Protein AF-A0AAP0Q630-F1 (afdb_monomer_lite)

Organism: NCBI:txid152367

Sequence (163 aa):
MAFRTKELYKNIVRKVGGEEMLGPGVKESLMQCLPKSKVVMGRAKRGLYAGRHIQFGNQISDKGGNKSRRTWKPNVQEKRLFSYIFDRHIRVKVTTHALRCIDKAGGIDEYLLKTPYQKMDTEMGLYWKVKVQKLYEELGEMEVGFSRRRRKPRLSRDSKTLN

Secondary structure (DSSP, 8-state):
----HHHHHHHHHHHHTSSTTS-HHHHHHHHHHS-------GGGGGSB-TT---EEEEEE-TTT--EEEEEEPP-EEEEEEEETTTTEEEEEEEEHHHHHHHHHHTSHHHHHHHS-GGG---HHHHHHHHHHHHHHHHHHHS---------PPPPP-------

Radius of gyration: 26.94 Å; chains: 1; bounding box: 96×31×75 Å

Foldseek 3Di:
DFPDLVVVVVVVQVVCPHPVSQDPVNNVVSVQLTAPDGAPDPQCQQAAEQNDHKDWAWDADPPPRDTDTDIDDFAWDWDFFQDPLVRGTDTGTYGPVRVVLQVVLVGDLSSLQPDGSRRQSYPVSSVVSVVSVVSVVVVVVPDPPPVVVPPPPDDDPPDDDDD

Structure (mmCIF, N/CA/C/O backbone):
data_AF-A0AAP0Q630-F1
#
_entry.id   AF-A0AAP0Q630-F1
#
loop_
_atom_site.group_PDB
_atom_site.id
_atom_site.type_symbol
_atom_site.label_atom_id
_atom_site.label_alt_id
_atom_site.label_comp_id
_atom_site.label_asym_id
_atom_site.label_entity_id
_atom_site.label_seq_id
_atom_site.pdbx_PDB_ins_c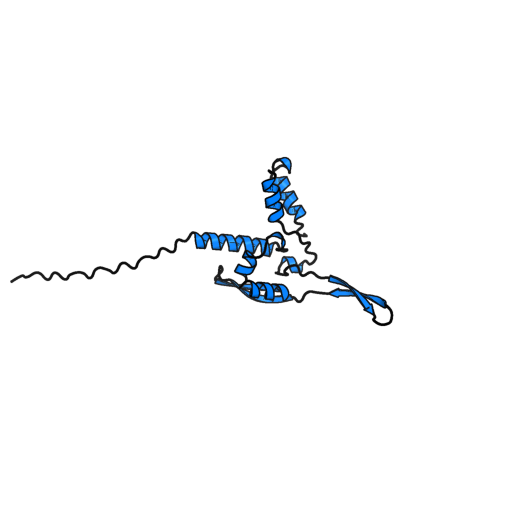ode
_atom_site.Cartn_x
_atom_site.Cartn_y
_atom_site.Cartn_z
_atom_site.occupancy
_atom_site.B_iso_or_equiv
_atom_site.auth_seq_id
_atom_site.auth_comp_id
_atom_site.auth_asym_id
_atom_site.auth_atom_id
_atom_site.pdbx_PDB_model_num
ATOM 1 N N . MET A 1 1 ? 6.905 15.520 -1.308 1.00 42.47 1 MET A N 1
ATOM 2 C CA . MET A 1 1 ? 8.068 15.031 -0.531 1.00 42.47 1 MET A CA 1
ATOM 3 C C . MET A 1 1 ? 8.002 13.510 -0.404 1.00 42.47 1 MET A C 1
ATOM 5 O O . MET A 1 1 ? 6.911 12.945 -0.458 1.00 42.47 1 MET A O 1
ATOM 9 N N . ALA A 1 2 ? 9.135 12.806 -0.408 1.00 45.56 2 ALA A N 1
ATOM 10 C CA . ALA A 1 2 ? 9.168 11.353 -0.223 1.00 45.56 2 ALA A CA 1
ATOM 11 C C . ALA A 1 2 ? 8.986 11.040 1.259 1.00 45.56 2 ALA A C 1
ATOM 13 O O . ALA A 1 2 ? 9.736 11.572 2.061 1.00 45.56 2 ALA A O 1
ATOM 14 N N . PHE A 1 3 ? 8.013 10.197 1.606 1.00 52.81 3 PHE A N 1
ATOM 15 C CA . PHE A 1 3 ? 7.895 9.658 2.953 1.00 52.81 3 PHE A CA 1
ATOM 16 C C . PHE A 1 3 ? 9.136 8.818 3.226 1.00 52.81 3 PHE A C 1
ATOM 18 O O . PHE A 1 3 ? 9.248 7.672 2.791 1.00 52.81 3 PHE A O 1
ATOM 25 N N . ARG A 1 4 ? 10.146 9.432 3.832 1.00 63.19 4 ARG A N 1
ATOM 26 C CA . ARG A 1 4 ? 11.290 8.710 4.356 1.00 63.19 4 ARG A CA 1
ATOM 27 C C . ARG A 1 4 ? 10.956 8.452 5.802 1.00 63.19 4 ARG A C 1
ATOM 29 O O . ARG A 1 4 ? 10.972 9.349 6.628 1.00 63.19 4 ARG A O 1
ATOM 36 N N . THR A 1 5 ? 10.704 7.199 6.116 1.00 63.00 5 THR A N 1
ATOM 37 C CA . THR A 1 5 ? 10.512 6.695 7.474 1.00 63.00 5 THR A CA 1
ATOM 38 C C . THR A 1 5 ? 11.590 7.192 8.446 1.00 63.00 5 THR A C 1
ATOM 40 O O . THR A 1 5 ? 11.314 7.522 9.595 1.00 63.00 5 THR A O 1
ATOM 43 N N . LYS A 1 6 ? 12.822 7.341 7.939 1.00 67.81 6 LYS A N 1
ATOM 44 C CA . LYS A 1 6 ? 13.955 7.940 8.657 1.00 67.81 6 LYS A CA 1
ATOM 45 C C . LYS A 1 6 ? 13.744 9.416 9.016 1.00 67.81 6 LYS A C 1
ATOM 47 O O . LYS A 1 6 ? 14.237 9.850 10.046 1.00 67.81 6 LYS A O 1
ATOM 52 N N . GLU A 1 7 ? 13.056 10.190 8.182 1.00 73.69 7 GLU A N 1
ATOM 53 C CA . GLU A 1 7 ? 12.731 11.597 8.449 1.00 73.69 7 GLU A CA 1
ATOM 54 C C . GLU A 1 7 ? 11.631 11.717 9.506 1.00 73.69 7 GLU A C 1
ATOM 56 O O . GLU A 1 7 ? 11.770 12.538 10.403 1.00 73.69 7 GLU A O 1
ATOM 61 N N . LEU A 1 8 ? 10.604 10.857 9.481 1.00 71.88 8 LEU 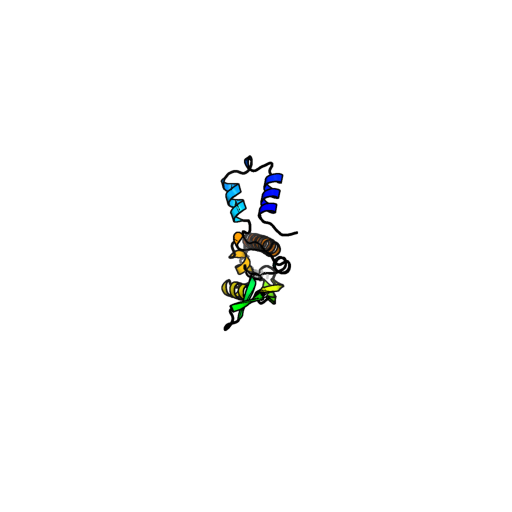A N 1
ATOM 62 C CA . LEU A 1 8 ? 9.603 10.809 10.554 1.00 71.88 8 LEU A CA 1
ATOM 63 C C . LEU A 1 8 ? 10.225 10.488 11.909 1.00 71.88 8 LEU A C 1
ATOM 65 O O . LEU A 1 8 ? 9.987 11.213 12.869 1.00 71.88 8 LEU A O 1
ATOM 69 N N . TYR A 1 9 ? 11.041 9.433 11.973 1.00 78.00 9 TYR A N 1
ATOM 70 C CA . TYR A 1 9 ? 11.763 9.090 13.193 1.00 78.00 9 TYR A CA 1
ATOM 71 C C . TYR A 1 9 ? 12.606 10.275 13.665 1.00 78.00 9 TYR A C 1
ATOM 73 O O . TYR A 1 9 ? 12.440 10.723 14.791 1.00 78.00 9 TYR A O 1
ATOM 81 N N . LYS A 1 10 ? 13.417 10.872 12.780 1.00 80.94 10 LYS A N 1
ATOM 82 C CA . LYS A 1 10 ? 14.212 12.064 13.110 1.00 80.94 10 LYS A CA 1
ATOM 83 C C . LYS A 1 10 ? 13.356 13.223 13.620 1.00 80.94 10 LYS A C 1
ATOM 85 O O . LYS A 1 10 ? 13.775 13.897 14.550 1.00 80.94 10 LYS A O 1
ATOM 90 N N . ASN A 1 11 ? 12.183 13.463 13.041 1.00 80.38 11 ASN A N 1
ATOM 91 C CA . ASN A 1 11 ? 11.286 14.530 13.481 1.00 80.38 11 ASN A CA 1
ATOM 92 C C . ASN A 1 11 ? 10.704 14.244 14.870 1.00 80.38 11 ASN A C 1
ATOM 94 O O . ASN A 1 11 ? 10.650 15.153 15.691 1.00 80.38 11 ASN A O 1
ATOM 98 N N . ILE A 1 12 ? 10.315 12.996 15.146 1.00 81.50 12 ILE A N 1
ATOM 99 C CA . ILE A 1 12 ? 9.842 12.566 16.469 1.00 81.50 12 ILE A CA 1
ATOM 100 C C . ILE A 1 12 ? 10.968 12.711 17.496 1.00 81.50 12 ILE A C 1
ATOM 102 O O . ILE A 1 12 ? 10.778 13.381 18.503 1.00 81.50 12 ILE A O 1
ATOM 106 N N . VAL A 1 13 ? 12.157 12.175 17.205 1.00 84.75 13 VAL A N 1
ATOM 107 C CA . VAL A 1 13 ? 13.338 12.275 18.077 1.00 84.75 13 VAL A CA 1
ATOM 108 C C . VAL A 1 13 ? 13.698 13.732 18.369 1.00 84.75 13 VAL A C 1
ATOM 110 O O . VAL A 1 13 ? 13.926 14.085 19.521 1.00 84.75 13 VAL A O 1
ATOM 113 N N . ARG A 1 14 ? 13.691 14.610 17.355 1.00 84.19 14 ARG A N 1
ATOM 114 C CA . ARG A 1 14 ? 13.911 16.053 17.559 1.00 84.19 14 ARG A CA 1
ATOM 115 C C . ARG A 1 14 ? 12.865 16.668 18.482 1.00 84.19 14 ARG A C 1
ATOM 117 O O . ARG A 1 14 ? 13.213 17.491 19.316 1.00 84.19 14 ARG A O 1
ATOM 124 N N . LYS A 1 15 ? 11.595 16.281 18.334 1.00 83.00 15 LYS A N 1
ATOM 125 C CA . LYS A 1 15 ? 10.488 16.814 19.138 1.00 83.00 15 LYS A CA 1
ATOM 126 C C . LYS A 1 15 ? 10.548 16.355 20.599 1.00 83.00 15 LYS A C 1
ATOM 128 O O . LYS A 1 15 ? 10.075 17.072 21.468 1.00 83.00 15 LYS A O 1
ATOM 133 N N . VAL A 1 16 ? 11.132 15.183 20.848 1.00 82.75 16 VAL A N 1
ATOM 134 C CA . VAL A 1 16 ? 11.319 14.583 22.182 1.00 82.75 16 VAL A CA 1
ATOM 135 C C . VAL A 1 16 ? 12.638 15.034 22.844 1.00 82.75 16 VAL A C 1
ATOM 137 O O . VAL A 1 16 ? 12.884 14.713 23.998 1.00 82.75 16 VAL A O 1
ATOM 140 N N . GLY A 1 17 ? 13.466 15.834 22.159 1.00 80.44 17 GLY A N 1
ATOM 141 C CA . GLY A 1 17 ? 14.681 16.421 22.741 1.00 80.44 17 GLY A CA 1
ATOM 142 C C . GLY A 1 17 ? 15.955 15.587 22.576 1.00 80.44 17 GLY A C 1
ATOM 143 O O . GLY A 1 17 ? 16.944 15.869 23.240 1.00 80.44 17 GLY A O 1
ATOM 144 N N . GLY A 1 18 ? 15.967 14.595 21.678 1.00 77.94 18 GLY A N 1
ATOM 145 C CA . GLY A 1 18 ? 17.148 13.775 21.376 1.00 77.94 18 GLY A CA 1
ATOM 146 C C . GLY A 1 18 ? 16.915 12.274 21.550 1.00 77.94 18 GLY A C 1
ATOM 147 O O . GLY A 1 18 ? 15.877 11.844 22.046 1.00 77.94 18 GLY A O 1
ATOM 148 N N . GLU A 1 19 ? 17.872 11.453 21.100 1.00 73.00 19 GLU A N 1
ATOM 149 C CA . GLU A 1 19 ? 17.778 9.989 21.259 1.00 73.00 19 GLU A CA 1
ATOM 150 C C . GLU A 1 19 ? 17.965 9.538 22.712 1.00 73.00 19 GLU A C 1
ATOM 152 O O . GLU A 1 19 ? 17.476 8.477 23.076 1.00 73.00 19 GLU A O 1
ATOM 157 N N . GLU A 1 20 ? 18.626 10.346 23.539 1.00 74.12 20 GLU A N 1
ATOM 158 C CA . GLU A 1 20 ? 18.957 10.019 24.933 1.00 74.12 20 GLU A CA 1
ATOM 159 C C . GLU A 1 20 ? 17.728 10.002 25.855 1.00 74.12 20 GLU A C 1
ATOM 161 O O . GLU A 1 20 ? 17.692 9.257 26.828 1.00 74.12 20 GLU A O 1
ATOM 166 N N . MET A 1 21 ? 16.684 10.764 25.514 1.00 71.56 21 MET A N 1
ATOM 167 C CA . MET A 1 21 ? 15.402 10.785 26.237 1.00 71.56 21 MET A CA 1
ATOM 168 C C . MET A 1 21 ? 14.497 9.592 25.888 1.00 71.56 21 MET A C 1
ATOM 170 O O . MET A 1 21 ? 13.497 9.338 26.561 1.00 71.56 21 MET A O 1
ATOM 174 N N . LEU A 1 22 ? 14.816 8.851 24.824 1.00 75.44 22 LEU A N 1
ATOM 175 C CA . LEU A 1 22 ? 14.063 7.673 24.416 1.00 75.44 22 LEU A CA 1
ATOM 176 C C . LEU A 1 22 ? 14.614 6.449 25.141 1.00 75.44 22 LEU A C 1
ATOM 178 O O . LEU A 1 22 ? 15.677 5.936 24.799 1.00 75.44 22 LEU A O 1
ATOM 182 N N . GLY A 1 23 ? 13.847 5.936 26.105 1.00 79.56 23 GLY A N 1
ATOM 183 C CA . GLY A 1 23 ? 14.151 4.648 26.724 1.00 79.56 23 GLY A CA 1
ATOM 184 C C . GLY A 1 23 ? 14.331 3.544 25.662 1.00 79.56 23 GLY A C 1
ATOM 185 O O . GLY A 1 23 ? 13.650 3.576 24.627 1.00 79.56 23 GLY A O 1
ATOM 186 N N . PRO A 1 24 ? 15.211 2.551 25.894 1.00 76.31 24 PRO A N 1
ATOM 187 C CA . PRO A 1 24 ? 15.586 1.554 24.885 1.00 76.31 24 PRO A CA 1
ATOM 188 C C . PRO A 1 24 ? 14.370 0.817 24.296 1.00 76.31 24 PRO A C 1
ATOM 190 O O . PRO A 1 24 ? 14.257 0.692 23.077 1.00 76.31 24 PRO A O 1
ATOM 193 N N . GLY A 1 25 ? 13.381 0.468 25.129 1.00 80.62 25 GLY A N 1
ATOM 194 C CA . GLY A 1 25 ? 12.139 -0.169 24.669 1.00 80.62 25 GLY A CA 1
ATOM 195 C C . GLY A 1 25 ? 11.226 0.736 23.825 1.00 80.62 25 GLY A C 1
ATOM 196 O O . GLY A 1 25 ? 10.522 0.259 22.931 1.00 80.62 25 GLY A O 1
ATOM 197 N N . VAL A 1 26 ? 11.258 2.056 24.038 1.00 82.38 26 VAL A N 1
ATOM 198 C CA . VAL A 1 26 ? 10.473 3.014 23.237 1.00 82.38 26 VAL A CA 1
ATOM 199 C C . VAL A 1 26 ? 11.073 3.151 21.840 1.00 82.38 26 VAL A C 1
ATOM 201 O O . VAL A 1 26 ? 10.342 3.176 20.847 1.00 82.38 26 VAL A O 1
ATOM 204 N N . LYS A 1 27 ? 12.407 3.176 21.738 1.00 80.69 27 LYS A N 1
ATOM 205 C CA . LYS A 1 27 ? 13.120 3.220 20.454 1.00 80.69 27 LYS A CA 1
ATOM 206 C C . LYS A 1 27 ? 12.811 1.989 19.600 1.00 80.69 27 LYS A C 1
ATOM 208 O O . LYS A 1 27 ? 12.510 2.126 18.412 1.00 80.69 27 LYS A O 1
ATOM 213 N N . GLU A 1 28 ? 12.820 0.806 20.204 1.00 81.94 28 GLU A N 1
ATOM 214 C CA . GLU A 1 28 ? 12.464 -0.453 19.538 1.00 81.94 28 GLU A CA 1
ATOM 215 C C . GLU A 1 28 ? 11.004 -0.463 19.070 1.00 81.94 28 GLU A C 1
ATOM 217 O O . GLU A 1 28 ? 10.725 -0.760 17.904 1.00 81.94 28 GLU A O 1
ATOM 222 N N . SER A 1 29 ? 10.083 -0.028 19.934 1.00 83.06 29 SER A N 1
ATOM 223 C CA . SER A 1 29 ? 8.655 0.083 19.612 1.00 83.06 29 SER A CA 1
ATOM 224 C C . SER A 1 29 ? 8.408 1.028 18.431 1.00 83.06 29 SER A C 1
ATOM 226 O O . SER A 1 29 ? 7.686 0.693 17.488 1.00 83.06 29 SER A O 1
ATOM 228 N N . LEU A 1 30 ? 9.072 2.189 18.413 1.00 79.88 30 LEU A N 1
ATOM 229 C CA . LEU A 1 30 ? 8.990 3.137 17.299 1.00 79.88 30 LEU A CA 1
ATOM 230 C C . LEU A 1 30 ? 9.509 2.531 15.993 1.00 79.88 30 LEU A C 1
ATOM 232 O O . LEU A 1 30 ? 8.865 2.674 14.953 1.00 79.88 30 LEU A O 1
ATOM 236 N N . MET A 1 31 ? 10.639 1.820 16.029 1.00 78.38 31 MET A N 1
ATOM 237 C CA . MET A 1 31 ? 11.170 1.122 14.852 1.00 78.38 31 MET A CA 1
ATOM 238 C C . MET A 1 31 ? 10.208 0.056 14.321 1.00 78.38 31 MET A C 1
ATOM 240 O O . MET A 1 31 ? 10.167 -0.197 13.113 1.00 78.38 31 MET A O 1
ATOM 244 N N . GLN A 1 32 ? 9.414 -0.561 15.194 1.00 80.75 32 GLN A N 1
ATOM 245 C CA . GLN A 1 32 ? 8.433 -1.566 14.807 1.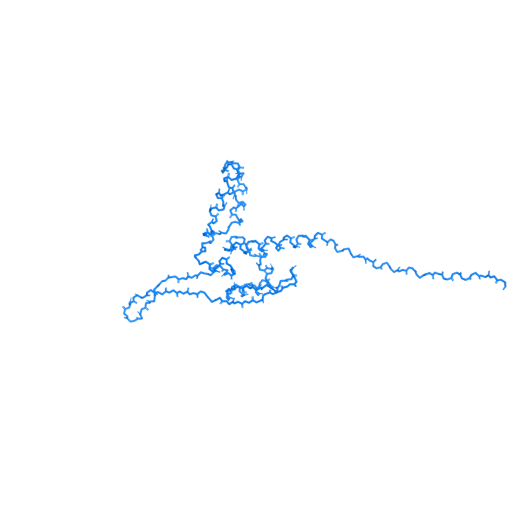00 80.75 32 GLN A CA 1
ATOM 246 C C . GLN A 1 32 ? 7.190 -0.967 14.133 1.00 80.75 32 GLN A C 1
ATOM 248 O O . GLN A 1 32 ? 6.642 -1.584 13.214 1.00 80.75 32 GLN A O 1
ATOM 253 N N . CYS A 1 33 ? 6.794 0.246 14.520 1.00 79.00 33 CYS A N 1
ATOM 254 C CA . CYS A 1 33 ? 5.659 0.981 13.952 1.00 79.00 33 CYS A CA 1
ATOM 255 C C . CYS A 1 33 ? 5.967 1.668 12.609 1.00 79.00 33 CYS A C 1
ATOM 257 O O . CYS A 1 33 ? 5.066 2.151 11.923 1.00 79.00 33 CYS A O 1
ATOM 259 N N . LEU A 1 34 ? 7.238 1.715 12.217 1.00 76.81 34 LEU A N 1
ATOM 260 C CA . LEU A 1 34 ? 7.721 2.475 11.072 1.00 76.81 34 LEU A CA 1
ATOM 261 C C . LEU A 1 34 ? 7.883 1.588 9.814 1.00 76.81 34 LEU A C 1
ATOM 263 O O . LEU A 1 34 ? 8.523 0.533 9.876 1.00 76.81 34 LEU A O 1
ATOM 267 N N . PRO A 1 35 ? 7.348 1.988 8.640 1.00 76.25 35 PRO A N 1
ATOM 268 C CA . PRO A 1 35 ? 7.464 1.184 7.425 1.00 76.25 35 PRO A CA 1
ATOM 269 C C . PRO A 1 35 ? 8.883 1.161 6.867 1.00 76.25 35 PRO A C 1
ATOM 271 O O . PRO A 1 35 ? 9.512 2.195 6.659 1.00 76.25 35 PRO A O 1
ATOM 274 N N . LYS A 1 36 ? 9.405 -0.029 6.575 1.00 72.44 36 LYS A N 1
ATOM 275 C CA . LYS A 1 36 ? 10.807 -0.191 6.149 1.00 72.44 36 LYS A CA 1
ATOM 276 C C . LYS A 1 36 ? 11.015 0.007 4.644 1.00 72.44 36 LYS A C 1
ATOM 278 O O . LYS A 1 36 ? 12.148 0.167 4.193 1.00 72.44 36 LYS A O 1
ATOM 283 N N . SER A 1 37 ? 9.944 -0.020 3.858 1.00 73.00 37 SER A N 1
ATOM 284 C CA . SER A 1 37 ? 9.999 -0.011 2.399 1.00 73.00 37 SER A CA 1
ATOM 285 C C . SER A 1 37 ? 10.205 1.391 1.814 1.00 73.00 37 SER A C 1
ATOM 287 O O . SER A 1 37 ? 9.660 2.396 2.270 1.00 73.00 37 SER A O 1
ATOM 289 N N . LYS A 1 38 ? 11.010 1.468 0.748 1.00 75.94 38 LYS A N 1
ATOM 290 C CA . LYS A 1 38 ? 11.239 2.709 0.001 1.00 75.94 38 LYS A CA 1
ATOM 291 C C . LYS A 1 38 ? 10.249 2.808 -1.155 1.00 75.94 38 LYS A C 1
ATOM 293 O O . LYS A 1 38 ? 10.450 2.207 -2.211 1.00 75.94 38 LYS A O 1
ATOM 298 N N . VAL A 1 39 ? 9.224 3.641 -0.998 1.00 80.06 39 VAL A N 1
ATOM 299 C CA . VAL A 1 39 ? 8.269 3.914 -2.077 1.00 80.06 39 VAL A CA 1
ATOM 300 C C . VAL A 1 39 ? 8.878 4.860 -3.112 1.00 80.06 39 VAL A C 1
ATOM 302 O O . VAL A 1 39 ? 8.989 6.065 -2.893 1.00 80.06 39 VAL A O 1
ATOM 305 N N . VAL A 1 40 ? 9.242 4.315 -4.274 1.00 82.81 40 VAL A N 1
ATOM 306 C CA . VAL A 1 40 ? 9.781 5.102 -5.401 1.00 82.81 40 VAL A CA 1
ATOM 307 C C . VAL A 1 40 ? 8.670 5.828 -6.167 1.00 82.81 40 VAL A C 1
ATOM 309 O O . VAL A 1 40 ? 8.835 6.969 -6.587 1.00 82.81 40 VAL A O 1
ATOM 312 N N . MET A 1 41 ? 7.515 5.184 -6.351 1.00 86.75 41 MET A N 1
ATOM 313 C CA . MET A 1 41 ? 6.460 5.720 -7.212 1.00 86.75 41 MET A CA 1
ATOM 314 C C . MET A 1 41 ? 5.491 6.635 -6.450 1.00 86.75 41 MET A C 1
ATOM 316 O O . MET A 1 41 ? 4.898 6.237 -5.449 1.00 86.75 41 MET A O 1
ATOM 320 N N . GLY A 1 42 ? 5.241 7.840 -6.973 1.00 85.44 42 GLY A N 1
ATOM 321 C CA . GLY A 1 42 ? 4.279 8.775 -6.372 1.00 85.44 42 GLY A CA 1
ATOM 322 C C . GLY A 1 42 ? 2.856 8.208 -6.289 1.00 85.44 42 GLY A C 1
ATOM 323 O O . GLY A 1 42 ? 2.160 8.426 -5.303 1.00 85.44 42 GLY A O 1
ATOM 324 N N . ARG A 1 43 ? 2.456 7.399 -7.280 1.00 87.50 43 ARG A N 1
ATOM 325 C CA . ARG A 1 43 ? 1.131 6.756 -7.334 1.00 87.50 43 ARG A CA 1
ATOM 326 C C . ARG A 1 43 ? 0.866 5.747 -6.210 1.00 87.50 43 ARG A C 1
ATOM 328 O O . ARG A 1 43 ? -0.287 5.562 -5.844 1.00 87.50 43 ARG A O 1
ATOM 335 N N . ALA A 1 44 ? 1.906 5.121 -5.653 1.00 88.06 44 ALA A N 1
ATOM 336 C CA . ALA A 1 44 ? 1.748 4.148 -4.570 1.00 88.06 44 ALA A CA 1
ATOM 337 C C . ALA A 1 44 ? 1.423 4.820 -3.236 1.00 88.06 44 ALA A C 1
ATOM 339 O O . ALA A 1 44 ? 0.743 4.225 -2.414 1.00 88.06 44 ALA A O 1
ATOM 340 N N . LYS A 1 45 ? 1.801 6.092 -3.060 1.00 86.19 45 LYS A N 1
ATOM 341 C CA . LYS A 1 45 ? 1.476 6.856 -1.849 1.00 86.19 45 LYS A CA 1
ATOM 342 C C . LYS A 1 45 ? -0.024 7.109 -1.659 1.00 86.19 45 LYS A C 1
ATOM 344 O O . LYS A 1 45 ? -0.446 7.473 -0.572 1.00 86.19 45 LYS A O 1
ATOM 349 N N . ARG A 1 46 ? -0.823 6.960 -2.720 1.00 87.38 46 ARG A N 1
ATOM 350 C CA . ARG A 1 46 ? -2.277 7.205 -2.715 1.00 87.38 46 ARG A CA 1
ATOM 351 C C . ARG A 1 46 ? -3.099 5.922 -2.856 1.00 87.38 46 ARG A C 1
ATOM 353 O O . ARG A 1 46 ? -4.299 5.993 -3.082 1.00 87.38 46 ARG A O 1
ATOM 360 N N . GLY A 1 47 ? -2.459 4.755 -2.833 1.00 91.06 47 GLY A N 1
ATOM 361 C CA . GLY A 1 47 ? -3.121 3.479 -3.089 1.00 91.06 47 GLY A CA 1
ATOM 362 C C . GLY A 1 47 ? -2.509 2.334 -2.296 1.00 91.06 47 GLY A C 1
ATOM 363 O O . GLY A 1 47 ? -1.525 2.507 -1.576 1.00 91.06 47 GLY A O 1
ATOM 364 N N . LEU A 1 48 ? -3.085 1.147 -2.457 1.00 92.94 48 LEU A N 1
ATOM 365 C CA . LEU A 1 48 ? -2.642 -0.072 -1.785 1.00 92.94 48 LEU A CA 1
ATOM 366 C C . LEU A 1 48 ? -1.872 -0.950 -2.773 1.00 92.94 48 LEU A C 1
ATOM 368 O O . LEU A 1 48 ? -2.447 -1.590 -3.653 1.00 92.94 48 LEU A O 1
ATOM 372 N N . TYR A 1 49 ? -0.544 -0.941 -2.649 1.00 92.56 49 TYR A N 1
ATOM 373 C CA . TYR A 1 49 ? 0.352 -1.633 -3.583 1.00 92.56 49 TYR A CA 1
ATOM 374 C C . TYR A 1 49 ? 0.976 -2.907 -3.003 1.00 92.56 49 TYR A C 1
ATOM 376 O O . TYR A 1 49 ? 1.485 -3.716 -3.781 1.00 92.56 49 TYR A O 1
ATOM 384 N N . ALA A 1 50 ? 0.887 -3.113 -1.683 1.00 90.50 50 ALA A N 1
ATOM 385 C CA . ALA A 1 50 ? 1.375 -4.300 -0.975 1.00 90.50 50 ALA A CA 1
ATOM 386 C C . ALA A 1 50 ? 2.829 -4.667 -1.347 1.00 90.50 50 ALA A C 1
ATOM 388 O O . ALA A 1 50 ? 3.103 -5.782 -1.795 1.00 90.50 50 ALA A O 1
ATOM 389 N N . GLY A 1 51 ? 3.750 -3.703 -1.265 1.00 88.50 51 GLY A N 1
ATOM 390 C CA . GLY A 1 51 ? 5.170 -3.870 -1.584 1.00 88.50 51 GLY A CA 1
ATOM 391 C C . GLY A 1 51 ? 5.504 -3.948 -3.074 1.00 88.50 51 GLY A C 1
ATOM 392 O O . GLY A 1 51 ? 6.677 -4.029 -3.444 1.00 88.50 51 GLY A O 1
ATOM 393 N N . ARG A 1 52 ? 4.510 -3.943 -3.974 1.00 91.38 52 ARG A N 1
ATOM 394 C CA . ARG A 1 52 ? 4.765 -4.029 -5.418 1.00 91.38 52 ARG A CA 1
ATOM 395 C C . ARG A 1 52 ? 5.217 -2.685 -5.959 1.00 91.38 52 ARG A C 1
ATOM 397 O O . ARG A 1 52 ? 4.453 -1.720 -5.973 1.00 91.38 52 ARG A O 1
ATOM 404 N N . HIS A 1 53 ? 6.441 -2.660 -6.482 1.00 91.00 53 HIS A N 1
ATOM 405 C CA . HIS A 1 53 ? 7.034 -1.477 -7.087 1.00 91.00 53 HIS A CA 1
ATOM 406 C C . HIS A 1 53 ? 7.287 -1.596 -8.588 1.00 91.00 53 HIS A C 1
ATOM 408 O O . HIS A 1 53 ? 7.210 -2.676 -9.167 1.00 91.00 53 HIS A O 1
ATOM 414 N N . ILE A 1 54 ? 7.521 -0.444 -9.225 1.00 93.56 54 ILE A N 1
ATOM 415 C CA . ILE A 1 54 ? 8.019 -0.403 -10.598 1.00 93.56 54 ILE A CA 1
ATOM 416 C C . ILE A 1 54 ? 9.429 -0.990 -10.578 1.00 93.56 54 ILE A C 1
ATOM 418 O O . ILE A 1 54 ? 10.259 -0.552 -9.782 1.00 93.56 54 ILE A O 1
ATOM 422 N N . GLN A 1 55 ? 9.682 -1.964 -11.443 1.00 93.44 55 GLN A N 1
ATOM 423 C CA . GLN A 1 55 ? 11.015 -2.517 -11.641 1.00 93.44 55 GLN A CA 1
ATOM 424 C C . GLN A 1 55 ? 11.641 -1.873 -12.875 1.00 93.44 55 GLN A C 1
ATOM 426 O O . GLN A 1 55 ? 10.991 -1.732 -13.914 1.00 93.44 55 GLN A O 1
ATOM 431 N N . PHE A 1 56 ? 12.903 -1.479 -12.751 1.00 94.88 56 PHE A N 1
ATOM 432 C CA . PHE A 1 56 ? 13.700 -0.936 -13.844 1.00 94.88 56 PHE A CA 1
ATOM 433 C C . PHE A 1 56 ? 14.781 -1.946 -14.205 1.00 94.88 56 PHE A C 1
ATOM 435 O O . PHE A 1 56 ? 15.435 -2.487 -13.316 1.00 94.88 56 PHE A O 1
ATOM 442 N N . GLY A 1 57 ? 14.999 -2.177 -15.493 1.00 96.12 57 GLY A N 1
ATOM 443 C CA . GLY A 1 57 ? 16.034 -3.097 -15.949 1.00 96.12 57 GLY A CA 1
ATOM 444 C C . GLY A 1 57 ? 16.186 -3.074 -17.458 1.00 96.12 57 GLY A C 1
ATOM 445 O O . GLY A 1 57 ? 15.902 -2.064 -18.104 1.00 96.12 57 GLY A O 1
ATOM 446 N N . ASN A 1 58 ? 16.675 -4.180 -18.005 1.00 97.31 58 ASN A N 1
ATOM 447 C CA . ASN A 1 58 ? 16.926 -4.329 -19.431 1.00 97.31 58 ASN A CA 1
ATOM 448 C C . ASN A 1 58 ? 16.084 -5.472 -19.984 1.00 97.31 58 ASN A C 1
ATOM 450 O O . ASN A 1 58 ? 15.954 -6.511 -19.344 1.00 97.31 58 ASN A O 1
ATOM 454 N N . GLN A 1 59 ? 15.559 -5.290 -21.184 1.00 96.06 59 GLN A N 1
ATOM 455 C CA . GLN A 1 59 ? 15.193 -6.396 -22.049 1.00 96.06 59 GLN A CA 1
ATOM 456 C C . GLN A 1 59 ? 16.460 -6.838 -22.786 1.00 96.06 59 GLN A C 1
ATOM 458 O O . GLN A 1 59 ? 17.197 -5.992 -23.296 1.00 96.06 59 GLN A O 1
ATOM 463 N N . ILE A 1 60 ? 16.732 -8.139 -22.781 1.00 95.88 60 ILE A N 1
ATOM 464 C CA . ILE A 1 60 ? 17.899 -8.744 -23.426 1.00 95.88 60 ILE A CA 1
ATOM 465 C C . ILE A 1 60 ? 17.384 -9.490 -24.653 1.00 95.88 60 ILE A C 1
ATOM 467 O O . ILE A 1 60 ? 16.409 -10.228 -24.539 1.00 95.88 60 ILE A O 1
ATOM 471 N N . SER A 1 61 ? 17.983 -9.266 -25.821 1.00 95.12 61 SER A N 1
ATOM 472 C CA . SER A 1 61 ? 17.628 -10.018 -27.029 1.00 95.12 61 SER A CA 1
ATOM 473 C C . SER A 1 61 ? 18.135 -11.458 -26.938 1.00 95.12 61 SER A C 1
ATOM 475 O O . SER A 1 61 ? 19.309 -11.651 -26.615 1.00 95.12 61 SER A O 1
ATOM 477 N N . ASP A 1 62 ? 17.313 -12.429 -27.326 1.00 93.25 62 ASP A N 1
ATOM 478 C CA . ASP A 1 62 ? 17.620 -13.859 -27.172 1.00 93.25 62 ASP A CA 1
ATOM 479 C C . ASP A 1 62 ? 18.868 -14.309 -27.946 1.00 93.25 62 ASP A C 1
ATOM 481 O O . ASP A 1 62 ? 19.641 -15.125 -27.459 1.00 93.25 62 ASP A O 1
ATOM 485 N N . LYS A 1 63 ? 19.090 -13.759 -29.148 1.00 89.56 63 LYS A N 1
ATOM 486 C CA . LYS A 1 63 ? 20.179 -14.192 -30.042 1.00 89.56 63 LYS A CA 1
ATOM 487 C C . LYS A 1 63 ? 21.473 -13.387 -29.902 1.00 89.56 63 LYS A C 1
ATOM 489 O O . LYS A 1 63 ? 22.548 -13.936 -30.092 1.00 89.56 63 LYS A O 1
ATOM 494 N N . GLY A 1 64 ? 21.372 -12.086 -29.620 1.00 89.38 64 GLY A N 1
ATOM 495 C CA . GLY A 1 64 ? 22.504 -11.151 -29.703 1.00 89.38 64 GLY A CA 1
ATOM 496 C C . GLY A 1 64 ? 22.908 -10.494 -28.386 1.00 89.38 64 GLY A C 1
ATOM 497 O O . GLY A 1 64 ? 23.786 -9.642 -28.385 1.00 89.38 64 GLY A O 1
ATOM 498 N N . GLY A 1 65 ? 22.241 -10.809 -27.269 1.00 92.94 65 GLY A N 1
ATOM 499 C CA . GLY A 1 65 ? 22.543 -10.202 -25.966 1.00 92.94 65 GLY A CA 1
ATOM 500 C C . GLY A 1 65 ? 22.373 -8.675 -25.890 1.00 92.94 65 GLY A C 1
ATOM 501 O O . GLY A 1 65 ? 22.757 -8.068 -24.888 1.00 92.94 65 GLY A O 1
ATOM 502 N N . ASN A 1 66 ? 21.781 -8.045 -26.910 1.00 95.31 66 ASN A N 1
ATOM 503 C CA . ASN A 1 66 ? 21.554 -6.608 -26.974 1.00 95.31 66 ASN A CA 1
ATOM 504 C C . ASN A 1 66 ? 20.648 -6.174 -25.821 1.00 95.31 66 ASN A C 1
ATOM 506 O O . ASN A 1 66 ? 19.590 -6.765 -25.590 1.00 95.31 66 ASN A O 1
ATOM 510 N N . LYS A 1 67 ? 21.074 -5.141 -25.086 1.00 96.88 67 LYS A N 1
ATOM 511 C CA . LYS A 1 67 ? 20.388 -4.644 -23.888 1.00 96.88 67 LYS A CA 1
ATOM 512 C C . LYS A 1 67 ? 19.622 -3.369 -24.218 1.00 96.88 67 LYS A C 1
ATOM 514 O O . LYS A 1 67 ? 20.226 -2.334 -24.479 1.00 96.88 67 LYS A O 1
ATOM 519 N N . SER A 1 68 ? 18.300 -3.414 -24.107 1.00 96.62 68 SER A N 1
ATOM 520 C CA . SER A 1 68 ? 17.433 -2.235 -24.234 1.00 96.62 68 SER A CA 1
ATOM 521 C C . SER A 1 68 ? 16.788 -1.909 -22.891 1.00 96.62 68 SER A C 1
ATOM 523 O O . SER A 1 68 ? 16.279 -2.799 -22.212 1.00 96.62 68 SER A O 1
ATOM 525 N N . ARG A 1 69 ? 16.791 -0.636 -22.474 1.00 96.75 69 ARG A N 1
ATOM 526 C CA . ARG A 1 69 ? 16.174 -0.222 -21.201 1.00 96.75 69 ARG A CA 1
ATOM 527 C C . ARG A 1 69 ? 14.667 -0.482 -21.235 1.00 96.75 69 ARG A C 1
ATOM 529 O O . ARG A 1 69 ? 13.977 -0.031 -22.144 1.00 96.75 69 ARG A O 1
ATOM 536 N N . ARG A 1 70 ? 14.143 -1.160 -20.213 1.00 96.06 70 ARG A N 1
ATOM 537 C CA . ARG A 1 70 ? 12.710 -1.435 -20.047 1.00 96.06 70 ARG A CA 1
ATOM 538 C C . ARG A 1 70 ? 12.271 -1.197 -18.606 1.00 96.06 70 ARG A C 1
ATOM 540 O O . ARG A 1 70 ? 13.046 -1.296 -17.657 1.00 96.06 70 ARG A O 1
ATOM 547 N N . THR A 1 71 ? 10.993 -0.868 -18.456 1.00 95.69 71 THR A N 1
ATOM 548 C CA . THR A 1 71 ? 10.341 -0.662 -17.162 1.00 95.69 71 THR A CA 1
ATOM 549 C C . THR A 1 71 ? 9.141 -1.598 -17.035 1.00 95.69 71 THR A C 1
ATOM 551 O O . THR A 1 71 ? 8.289 -1.621 -17.925 1.00 95.69 71 THR A O 1
ATOM 554 N N . TRP A 1 72 ? 9.031 -2.328 -15.923 1.00 95.00 72 TRP A N 1
ATOM 555 C CA . TRP A 1 72 ? 7.880 -3.182 -15.614 1.00 95.00 72 TRP A CA 1
ATOM 556 C C . TRP A 1 72 ? 6.992 -2.509 -14.573 1.00 95.00 72 TRP A C 1
ATOM 558 O O . TRP A 1 72 ? 7.399 -2.244 -13.438 1.00 95.00 72 TRP A O 1
ATOM 568 N N . LYS A 1 73 ? 5.762 -2.195 -14.979 1.00 94.19 73 LYS A N 1
ATOM 569 C CA . LYS A 1 73 ? 4.760 -1.552 -14.125 1.00 94.19 73 LYS A CA 1
ATOM 570 C C . LYS A 1 73 ? 3.898 -2.634 -13.462 1.00 94.19 73 LYS A C 1
ATOM 572 O O . LYS A 1 73 ? 3.456 -3.541 -14.162 1.00 94.19 73 LYS A O 1
ATOM 577 N N . PRO A 1 74 ? 3.596 -2.539 -12.153 1.00 95.19 74 PRO A N 1
ATOM 578 C CA . PRO A 1 74 ? 2.631 -3.442 -11.538 1.00 95.19 74 PRO A CA 1
ATOM 579 C C . PRO A 1 74 ? 1.225 -3.203 -12.101 1.00 95.19 74 PRO A C 1
ATOM 581 O O . PRO A 1 74 ? 0.885 -2.064 -12.448 1.00 95.19 74 PRO A O 1
ATOM 584 N N . ASN A 1 75 ? 0.425 -4.272 -12.144 1.00 95.75 75 ASN A N 1
ATOM 585 C CA . ASN A 1 75 ? -0.977 -4.244 -12.555 1.00 95.75 75 ASN A CA 1
ATOM 586 C C . ASN A 1 75 ? -1.825 -3.592 -11.452 1.00 95.75 75 ASN A C 1
ATOM 588 O O . ASN A 1 75 ? -1.956 -4.148 -10.359 1.00 95.75 75 ASN A O 1
ATOM 592 N N . VAL A 1 76 ? -2.337 -2.393 -11.729 1.00 95.69 76 VAL A N 1
ATOM 593 C CA . VAL A 1 76 ? -3.096 -1.558 -10.789 1.00 95.69 76 VAL A CA 1
ATOM 594 C C . VAL A 1 76 ? -4.488 -1.352 -11.355 1.00 95.69 76 VAL A C 1
ATOM 596 O O . VAL A 1 76 ? -4.624 -0.926 -12.498 1.00 95.69 76 VAL A O 1
ATOM 599 N N . GLN A 1 77 ? -5.496 -1.609 -10.534 1.00 95.56 77 GLN A N 1
ATOM 600 C CA . GLN A 1 77 ? -6.905 -1.491 -10.875 1.00 95.56 77 GLN A CA 1
ATOM 601 C C . GLN A 1 77 ? -7.594 -0.578 -9.862 1.00 95.56 77 GLN A C 1
ATOM 603 O O . GLN A 1 77 ? -7.241 -0.561 -8.681 1.00 95.56 77 GLN A O 1
ATOM 608 N N . GLU A 1 78 ? -8.573 0.196 -10.315 1.00 96.62 78 GLU A N 1
ATOM 609 C CA . GLU A 1 78 ? -9.437 0.963 -9.422 1.00 96.62 78 GLU A CA 1
ATOM 610 C C . GLU A 1 78 ? -10.637 0.101 -9.034 1.00 96.62 78 GLU A C 1
ATOM 612 O O . GLU A 1 78 ? -11.368 -0.390 -9.897 1.00 96.62 78 GLU A O 1
ATOM 617 N N . LYS A 1 79 ? -10.808 -0.145 -7.734 1.00 96.00 79 LYS A N 1
ATOM 618 C CA . LYS A 1 79 ? -11.868 -1.008 -7.208 1.00 96.00 79 LYS A CA 1
ATOM 619 C C . LYS A 1 79 ? -12.583 -0.343 -6.040 1.00 96.00 79 LYS A C 1
ATOM 621 O O . LYS A 1 79 ? -12.013 0.467 -5.308 1.00 96.00 79 LYS A O 1
ATOM 626 N N . ARG A 1 80 ? -13.859 -0.700 -5.895 1.00 96.31 80 ARG A N 1
ATOM 627 C CA . ARG A 1 80 ? -14.702 -0.371 -4.745 1.00 96.31 80 ARG A CA 1
ATOM 628 C C . ARG A 1 80 ? -14.638 -1.553 -3.790 1.00 96.31 80 ARG A C 1
ATOM 630 O O . ARG A 1 80 ? -15.095 -2.628 -4.153 1.00 96.31 80 ARG A O 1
ATOM 637 N N . LEU A 1 81 ? -14.051 -1.352 -2.619 1.00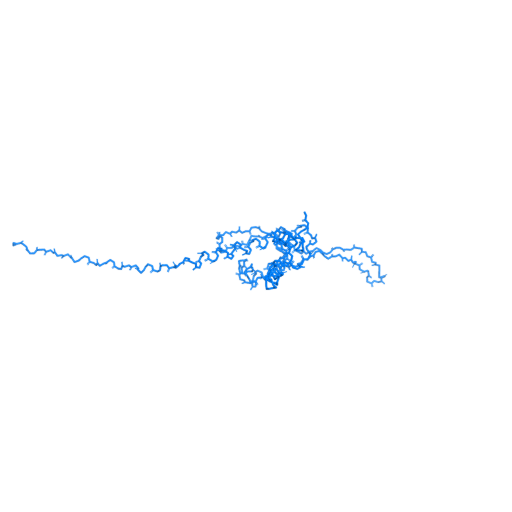 95.94 81 LEU A N 1
ATOM 638 C CA . LEU A 1 81 ? -13.987 -2.360 -1.566 1.00 95.94 81 LEU A CA 1
ATOM 639 C C . LEU A 1 81 ? -14.970 -1.973 -0.471 1.00 95.94 81 LEU A C 1
ATOM 641 O O . LEU A 1 81 ? -14.987 -0.816 -0.050 1.00 95.94 81 LEU A O 1
ATOM 645 N N . PHE A 1 82 ? -15.804 -2.913 -0.049 1.00 95.31 82 PHE A N 1
ATOM 646 C CA . PHE A 1 82 ? -16.694 -2.697 1.082 1.00 95.31 82 PHE A CA 1
ATOM 647 C C . PHE A 1 82 ? -15.902 -2.817 2.384 1.00 95.31 82 PHE A C 1
ATOM 649 O O . PHE A 1 82 ? -15.099 -3.738 2.528 1.00 95.31 82 PHE A O 1
ATOM 656 N N . SER A 1 83 ? -16.098 -1.866 3.290 1.00 95.06 83 SER A N 1
ATOM 657 C CA . SER A 1 83 ? -15.559 -1.899 4.647 1.00 95.06 83 SER A CA 1
ATOM 658 C C . SER A 1 83 ? -16.722 -2.040 5.616 1.00 95.06 83 SER A C 1
ATOM 660 O O . SER A 1 83 ? -17.672 -1.257 5.544 1.00 95.06 83 SER A O 1
ATOM 662 N N . TYR A 1 84 ? -16.629 -3.030 6.498 1.00 92.50 84 TYR A N 1
ATOM 663 C CA . TYR A 1 84 ? -17.639 -3.333 7.501 1.00 92.50 84 TYR A CA 1
ATOM 664 C C . TYR A 1 84 ? -17.662 -2.264 8.587 1.00 92.50 84 TYR A C 1
ATOM 666 O O . TYR A 1 84 ? -18.734 -1.810 8.968 1.00 92.50 84 TYR A O 1
ATOM 674 N N . ILE A 1 85 ? -16.491 -1.797 9.034 1.00 92.81 85 ILE A N 1
ATOM 675 C CA . ILE A 1 85 ? -16.421 -0.811 10.121 1.00 92.81 85 ILE A CA 1
ATOM 676 C C . ILE A 1 85 ? -16.977 0.558 9.712 1.00 92.81 85 ILE A C 1
ATOM 678 O O . ILE A 1 85 ? -17.512 1.291 10.537 1.00 92.81 85 ILE A O 1
ATOM 682 N N . PHE A 1 86 ? -16.857 0.921 8.431 1.00 91.19 86 PHE A N 1
ATOM 683 C CA . PHE A 1 86 ? -17.384 2.185 7.912 1.00 91.19 86 PHE A CA 1
ATOM 684 C C . PHE A 1 86 ? -18.776 2.061 7.278 1.00 91.19 86 PHE A C 1
ATOM 686 O O . PHE A 1 86 ? -19.287 3.079 6.810 1.00 91.19 86 PHE A O 1
ATOM 693 N N . ASP A 1 87 ? -19.319 0.843 7.176 1.00 94.19 87 ASP A N 1
ATOM 694 C CA . ASP A 1 87 ? -20.556 0.496 6.460 1.00 94.19 87 ASP A CA 1
ATOM 695 C C . ASP A 1 87 ? -20.676 1.155 5.070 1.00 94.19 87 ASP A C 1
ATOM 697 O O . ASP A 1 87 ? -21.702 1.694 4.652 1.00 94.19 87 ASP A O 1
ATOM 701 N N . ARG A 1 88 ? -19.557 1.213 4.335 1.00 95.31 88 ARG A N 1
ATOM 702 C CA . ARG A 1 88 ? -19.510 1.899 3.036 1.00 95.31 88 ARG A CA 1
ATOM 703 C C . ARG A 1 88 ? -18.453 1.339 2.106 1.00 95.31 88 ARG A C 1
ATOM 705 O O . ARG A 1 88 ? -17.442 0.767 2.508 1.00 95.31 88 ARG A O 1
ATOM 712 N N . HIS A 1 89 ? -18.650 1.610 0.820 1.00 95.75 89 HIS A N 1
ATOM 713 C CA . HIS A 1 89 ? -17.679 1.280 -0.217 1.00 95.75 89 HIS A CA 1
ATOM 714 C C . HIS A 1 89 ? -16.584 2.347 -0.318 1.00 95.75 89 HIS A C 1
ATOM 716 O O . HIS A 1 89 ? -16.862 3.512 -0.607 1.00 95.75 89 HIS A O 1
ATOM 722 N N . ILE A 1 90 ? -15.327 1.934 -0.186 1.00 94.12 90 ILE A N 1
ATOM 723 C CA . ILE A 1 90 ? -14.143 2.773 -0.367 1.00 94.12 90 ILE A CA 1
ATOM 724 C C . ILE A 1 90 ? -13.586 2.553 -1.775 1.00 94.12 90 ILE A C 1
ATOM 726 O O . ILE A 1 90 ? -13.333 1.424 -2.197 1.00 94.12 90 ILE A O 1
ATOM 730 N N . ARG A 1 91 ? -13.382 3.645 -2.518 1.00 95.25 91 ARG A N 1
ATOM 731 C CA . ARG A 1 91 ? -12.731 3.623 -3.836 1.00 95.25 91 ARG A CA 1
ATOM 732 C C . ARG A 1 91 ? -11.224 3.743 -3.672 1.00 95.25 91 ARG A C 1
ATOM 734 O O . ARG A 1 91 ? -10.741 4.736 -3.134 1.00 95.25 91 ARG A O 1
ATOM 741 N N . VAL A 1 92 ? -10.488 2.747 -4.158 1.00 94.56 92 VAL A N 1
ATOM 742 C CA . VAL A 1 92 ? -9.025 2.700 -4.071 1.00 94.56 92 VAL A CA 1
ATOM 743 C C . VAL A 1 92 ? -8.377 2.156 -5.324 1.00 94.56 92 VAL A C 1
ATOM 745 O O . VAL A 1 92 ? -8.888 1.247 -5.976 1.00 94.56 92 VAL A O 1
ATOM 748 N N . LYS A 1 93 ? -7.174 2.663 -5.605 1.00 94.81 93 LYS A N 1
ATOM 749 C CA . LYS A 1 93 ? -6.250 2.027 -6.544 1.00 94.81 93 LYS A CA 1
ATOM 750 C C . LYS A 1 93 ? -5.490 0.927 -5.817 1.00 94.81 93 LYS A C 1
ATOM 752 O O . LYS A 1 93 ? -4.702 1.205 -4.911 1.00 94.81 93 LYS A O 1
ATOM 757 N N . VAL A 1 94 ? -5.733 -0.304 -6.239 1.00 95.56 94 VAL A N 1
ATOM 758 C CA . VAL A 1 94 ? -5.191 -1.531 -5.654 1.00 95.56 94 VAL A CA 1
ATOM 759 C C . VAL A 1 94 ? -4.401 -2.289 -6.708 1.00 95.56 94 VAL A C 1
ATOM 761 O O . VAL A 1 94 ? -4.783 -2.335 -7.878 1.00 95.56 94 VAL A O 1
ATOM 764 N N . THR A 1 95 ? -3.286 -2.898 -6.315 1.00 96.19 95 THR A N 1
ATOM 765 C CA . THR A 1 95 ? -2.637 -3.896 -7.172 1.00 96.19 95 THR A CA 1
ATOM 766 C C . THR A 1 95 ? -3.414 -5.207 -7.134 1.00 96.19 95 THR A C 1
ATOM 768 O O . THR A 1 95 ? -4.044 -5.532 -6.130 1.00 96.19 95 THR A O 1
ATOM 771 N N . THR A 1 96 ? -3.341 -6.009 -8.198 1.00 96.25 96 THR A N 1
ATOM 772 C CA . THR A 1 96 ? -3.970 -7.347 -8.209 1.00 96.25 96 THR A CA 1
ATOM 773 C C . THR A 1 96 ? -3.435 -8.250 -7.095 1.00 96.25 96 THR A C 1
ATOM 775 O O . THR A 1 96 ? -4.174 -9.040 -6.517 1.00 96.25 96 THR A O 1
ATOM 778 N N . HIS A 1 97 ? -2.159 -8.083 -6.738 1.00 95.44 97 HIS A N 1
ATOM 779 C CA . HIS A 1 97 ? -1.559 -8.740 -5.582 1.00 95.44 97 HIS A CA 1
ATOM 780 C C . HIS A 1 97 ? -2.204 -8.302 -4.261 1.00 95.44 97 HIS A C 1
ATOM 782 O O . HIS A 1 97 ? -2.547 -9.153 -3.449 1.00 95.44 97 HIS A O 1
ATOM 788 N N . ALA A 1 98 ? -2.386 -6.992 -4.053 1.00 95.06 98 ALA A N 1
ATOM 789 C CA . ALA A 1 98 ? -3.057 -6.478 -2.862 1.00 95.06 98 ALA A CA 1
ATOM 790 C C . ALA A 1 98 ? -4.506 -6.974 -2.779 1.00 95.06 98 ALA A C 1
ATOM 792 O O . ALA A 1 98 ? -4.929 -7.382 -1.707 1.00 95.06 98 ALA A O 1
ATOM 793 N N . LEU A 1 99 ? -5.224 -7.018 -3.907 1.00 96.31 99 LEU A N 1
ATOM 794 C CA . LEU A 1 99 ? -6.588 -7.545 -3.967 1.00 96.31 99 LEU A CA 1
ATOM 795 C C . LEU A 1 99 ? -6.649 -9.004 -3.491 1.00 96.31 99 LEU A C 1
ATOM 797 O O . LEU A 1 99 ? -7.376 -9.310 -2.558 1.00 96.31 99 LEU A O 1
ATOM 801 N N . ARG A 1 100 ? -5.769 -9.872 -4.007 1.00 96.38 100 ARG A N 1
ATOM 802 C CA . ARG A 1 100 ? -5.671 -11.267 -3.545 1.00 96.38 100 ARG A CA 1
ATOM 803 C C . ARG A 1 100 ? -5.321 -11.381 -2.054 1.00 96.38 100 ARG A C 1
ATOM 805 O O . ARG A 1 100 ? -5.766 -12.311 -1.387 1.00 96.38 100 ARG A O 1
ATOM 812 N N . CYS A 1 101 ? -4.494 -10.477 -1.522 1.00 95.81 101 CYS A N 1
ATOM 813 C CA . CYS A 1 101 ? -4.188 -10.444 -0.089 1.00 95.81 101 CYS A CA 1
ATOM 814 C C . CYS A 1 101 ? -5.394 -10.018 0.756 1.00 95.81 101 CYS A C 1
ATOM 816 O O . CYS A 1 101 ? -5.564 -10.551 1.849 1.00 95.81 101 CYS A O 1
ATOM 818 N N . ILE A 1 102 ? -6.205 -9.086 0.254 1.00 95.94 102 ILE A N 1
ATOM 819 C CA . ILE A 1 102 ? -7.451 -8.633 0.882 1.00 95.94 102 ILE A CA 1
ATOM 820 C C . ILE A 1 102 ? -8.458 -9.783 0.924 1.00 95.94 102 ILE A C 1
ATOM 822 O O . ILE A 1 102 ? -8.958 -10.110 1.998 1.00 95.94 102 ILE A O 1
ATOM 826 N N . ASP A 1 103 ? -8.646 -10.477 -0.199 1.00 96.19 103 ASP A N 1
ATOM 827 C CA . ASP A 1 103 ? -9.539 -11.637 -0.283 1.00 96.19 103 ASP A CA 1
ATOM 828 C C . ASP A 1 103 ? -9.094 -12.746 0.682 1.00 96.19 103 ASP A C 1
ATOM 830 O O . ASP A 1 103 ? -9.899 -13.299 1.426 1.00 96.19 103 ASP A O 1
ATOM 834 N N . LYS A 1 104 ? -7.783 -13.021 0.753 1.00 96.69 104 LYS A N 1
ATOM 835 C CA . LYS A 1 104 ? -7.219 -13.991 1.706 1.00 96.69 104 LYS A CA 1
ATOM 836 C C . LYS A 1 104 ? -7.406 -13.566 3.168 1.00 96.69 104 LYS A C 1
ATOM 838 O O . LYS A 1 104 ? -7.483 -14.421 4.047 1.00 96.69 104 LYS A O 1
ATOM 843 N N . ALA A 1 105 ? -7.403 -12.266 3.451 1.00 95.31 105 ALA A N 1
ATOM 844 C CA . ALA A 1 105 ? -7.587 -11.754 4.803 1.00 95.31 105 ALA A CA 1
ATOM 845 C C . ALA A 1 105 ? -9.052 -11.810 5.262 1.00 95.31 105 ALA A C 1
ATOM 847 O O . ALA A 1 105 ? -9.264 -11.901 6.474 1.00 95.31 105 ALA A O 1
ATOM 848 N N . GLY A 1 106 ? -10.002 -11.806 4.319 1.00 95.06 106 GLY A N 1
ATOM 849 C CA . GLY A 1 106 ? -11.448 -11.800 4.564 1.00 95.06 106 GLY A CA 1
ATOM 850 C C . GLY A 1 106 ? -12.130 -10.449 4.321 1.00 95.06 106 GLY A C 1
ATOM 851 O O . GLY A 1 106 ? -13.319 -10.328 4.583 1.00 95.06 106 GLY A O 1
ATOM 852 N N . GLY A 1 107 ? -11.406 -9.453 3.806 1.00 95.25 107 GLY A N 1
ATOM 853 C CA . GLY A 1 107 ? -11.914 -8.092 3.657 1.00 95.25 107 GLY A CA 1
ATOM 854 C C . GLY A 1 107 ? -10.823 -7.039 3.824 1.00 95.25 107 GLY A C 1
ATOM 855 O O . GLY A 1 107 ? -9.658 -7.340 4.114 1.00 95.25 107 GLY A O 1
ATOM 856 N N . ILE A 1 108 ? -11.177 -5.779 3.551 1.00 95.06 108 ILE A N 1
ATOM 857 C CA . ILE A 1 108 ? -10.221 -4.665 3.623 1.00 95.06 108 ILE A CA 1
ATOM 858 C C . ILE A 1 108 ? -9.842 -4.348 5.070 1.00 95.06 108 ILE A C 1
ATOM 860 O O . ILE A 1 108 ? -8.674 -4.070 5.341 1.00 95.06 108 ILE A O 1
ATOM 864 N N . ASP A 1 109 ? -10.793 -4.437 5.993 1.00 94.56 109 ASP A N 1
ATOM 865 C CA . ASP A 1 109 ? -10.582 -4.098 7.398 1.00 94.56 109 ASP A CA 1
ATOM 866 C C . ASP A 1 109 ? -9.666 -5.134 8.055 1.00 94.56 109 ASP A C 1
ATOM 868 O O . ASP A 1 109 ? -8.636 -4.786 8.638 1.00 94.56 109 ASP A O 1
ATOM 872 N N . GLU A 1 110 ? -9.940 -6.421 7.832 1.00 95.00 110 GLU A N 1
ATOM 873 C CA . GLU A 1 110 ? -9.105 -7.525 8.303 1.00 95.00 110 GLU A CA 1
ATOM 874 C C . GLU A 1 110 ? -7.707 -7.459 7.694 1.00 95.00 110 GLU A C 1
ATOM 876 O O . GLU A 1 110 ? -6.718 -7.733 8.376 1.00 95.00 110 GLU A O 1
ATOM 881 N N . TYR A 1 111 ? -7.597 -7.079 6.418 1.00 95.31 111 TYR A N 1
ATOM 882 C CA . TYR A 1 111 ? -6.304 -6.874 5.776 1.00 95.31 111 TYR A CA 1
ATOM 883 C C . TYR A 1 111 ? -5.501 -5.770 6.471 1.00 95.31 111 TYR A C 1
ATOM 885 O O . TYR A 1 111 ? -4.315 -5.966 6.755 1.00 95.31 111 TYR A O 1
ATOM 893 N N . LEU A 1 112 ? -6.120 -4.625 6.771 1.00 93.88 112 LEU A N 1
ATOM 894 C CA . LEU A 1 112 ? -5.449 -3.514 7.448 1.00 93.88 112 LEU A CA 1
ATOM 895 C C . LEU A 1 112 ? -5.004 -3.903 8.864 1.00 93.88 112 LEU A C 1
ATOM 897 O O . LEU A 1 112 ? -3.876 -3.590 9.252 1.00 93.88 112 LEU A O 1
ATOM 901 N N . LEU A 1 113 ? -5.847 -4.625 9.604 1.00 93.19 113 LEU A N 1
ATOM 902 C CA . LEU A 1 113 ? -5.557 -5.087 10.963 1.00 93.19 113 LEU A CA 1
ATOM 903 C C . LEU A 1 113 ? -4.426 -6.126 10.991 1.00 93.19 113 LEU A C 1
ATOM 905 O O . LEU A 1 113 ? -3.463 -5.970 11.746 1.00 93.19 113 LEU A O 1
ATOM 909 N N . LYS A 1 114 ? -4.493 -7.148 10.126 1.00 92.88 114 LYS A N 1
ATOM 910 C CA . LYS A 1 114 ? -3.508 -8.246 10.061 1.00 92.88 114 LYS A CA 1
ATOM 911 C C . LYS A 1 114 ? -2.157 -7.807 9.497 1.00 92.88 114 LYS A C 1
ATOM 913 O O . LYS A 1 114 ? -1.131 -8.415 9.805 1.00 92.88 114 LYS A O 1
ATOM 918 N N . THR A 1 115 ? -2.121 -6.782 8.646 1.00 91.81 115 THR A N 1
ATOM 919 C CA . THR A 1 115 ? -0.869 -6.358 8.010 1.00 91.81 115 THR A CA 1
ATOM 920 C C . THR A 1 115 ? 0.030 -5.640 9.024 1.00 91.81 115 THR A C 1
ATOM 922 O O . THR A 1 115 ? -0.386 -4.645 9.623 1.00 91.81 115 THR A O 1
ATOM 925 N N . PRO A 1 116 ? 1.286 -6.080 9.228 1.00 89.62 116 PRO A N 1
ATOM 926 C CA . PRO A 1 116 ? 2.191 -5.419 10.160 1.00 89.62 116 PRO A CA 1
ATOM 927 C C . PRO A 1 116 ? 2.575 -4.026 9.655 1.00 89.62 116 PRO A C 1
ATOM 929 O O . PRO A 1 116 ? 2.729 -3.807 8.453 1.00 89.62 116 PRO A O 1
ATOM 932 N N . TYR A 1 117 ? 2.806 -3.102 10.588 1.00 87.75 117 TYR A N 1
ATOM 933 C CA . TYR A 1 117 ? 3.173 -1.710 10.304 1.00 87.75 117 TYR A CA 1
ATOM 934 C C . TYR A 1 117 ? 4.384 -1.582 9.368 1.00 87.75 117 TYR A C 1
ATOM 936 O O . TYR A 1 117 ? 4.390 -0.763 8.454 1.00 87.75 117 TYR A O 1
ATOM 944 N N . GLN A 1 118 ? 5.363 -2.479 9.507 1.00 84.06 118 GLN A N 1
ATOM 945 C CA . GLN A 1 118 ? 6.564 -2.499 8.666 1.00 84.06 118 GLN A CA 1
ATOM 946 C C . GLN A 1 118 ? 6.286 -2.758 7.175 1.00 84.06 118 GLN A C 1
ATOM 948 O O . GLN A 1 118 ? 7.070 -2.312 6.336 1.00 84.06 118 GLN A O 1
ATOM 953 N N . LYS A 1 119 ? 5.203 -3.486 6.851 1.00 85.25 119 LYS A N 1
ATOM 954 C CA . LYS A 1 119 ? 4.777 -3.813 5.475 1.00 85.25 119 LYS A CA 1
ATOM 955 C C . LYS A 1 119 ? 3.786 -2.794 4.902 1.00 85.25 119 LYS A C 1
ATOM 957 O O . LYS A 1 119 ? 3.391 -2.915 3.744 1.00 85.25 119 LYS A O 1
ATOM 962 N N . MET A 1 120 ? 3.351 -1.822 5.702 1.00 85.88 120 MET A N 1
ATOM 963 C CA . MET A 1 120 ? 2.453 -0.763 5.255 1.00 85.88 120 MET A CA 1
ATOM 964 C C . MET A 1 120 ? 3.256 0.368 4.629 1.00 85.88 120 MET A C 1
ATOM 966 O O . MET A 1 120 ? 3.613 1.336 5.285 1.00 85.88 120 MET A O 1
ATOM 970 N N . ASP A 1 121 ? 3.519 0.265 3.333 1.00 80.00 121 ASP A N 1
ATOM 971 C CA . ASP A 1 121 ? 4.399 1.207 2.628 1.00 80.00 121 ASP A CA 1
ATOM 972 C C . ASP A 1 121 ? 3.853 2.650 2.557 1.00 80.00 121 ASP A C 1
ATOM 974 O O . ASP A 1 121 ? 4.585 3.588 2.235 1.00 80.00 121 ASP A O 1
ATOM 978 N N . THR A 1 122 ? 2.554 2.831 2.806 1.00 83.31 122 THR A N 1
ATOM 979 C CA . THR A 1 122 ? 1.815 4.050 2.471 1.00 83.31 122 THR A CA 1
ATOM 980 C C . THR A 1 122 ? 1.288 4.770 3.716 1.00 83.31 122 THR A C 1
ATOM 982 O O . THR A 1 122 ? 0.627 4.156 4.548 1.00 83.31 122 THR A O 1
ATOM 985 N N . GLU A 1 123 ? 1.460 6.098 3.775 1.00 80.94 123 GLU A N 1
ATOM 986 C CA . GLU A 1 123 ? 0.877 6.992 4.800 1.00 80.94 123 GLU A CA 1
ATOM 987 C C . GLU A 1 123 ? -0.635 6.808 4.957 1.00 80.94 123 GLU A C 1
ATOM 989 O O . GLU A 1 123 ? -1.137 6.600 6.055 1.00 80.94 123 GLU A O 1
ATOM 994 N N . MET A 1 124 ? -1.357 6.819 3.836 1.00 86.75 124 MET A N 1
ATOM 995 C CA . MET A 1 124 ? -2.794 6.550 3.790 1.00 86.75 124 MET A CA 1
ATOM 996 C C . MET A 1 124 ? -3.143 5.188 4.411 1.00 86.75 124 MET A C 1
ATOM 998 O O . MET A 1 124 ? -4.138 5.078 5.118 1.00 86.75 124 MET A O 1
ATOM 1002 N N . GLY A 1 125 ? -2.320 4.160 4.175 1.00 88.94 125 GLY A N 1
ATOM 1003 C CA . GLY A 1 125 ? -2.530 2.823 4.734 1.00 88.94 125 GLY A CA 1
ATOM 1004 C C . GLY A 1 125 ? -2.315 2.782 6.248 1.00 88.94 125 GLY A C 1
ATOM 1005 O O . GLY A 1 125 ? -3.113 2.175 6.956 1.00 88.94 125 GLY A O 1
ATOM 1006 N N . LEU A 1 126 ? -1.286 3.475 6.748 1.00 88.69 126 LEU A N 1
ATOM 1007 C CA . LEU A 1 126 ? -1.050 3.655 8.184 1.00 88.69 126 LEU A CA 1
ATOM 1008 C C . LEU A 1 126 ? -2.207 4.404 8.850 1.00 88.69 126 LEU A C 1
ATOM 1010 O O . LEU A 1 126 ? -2.740 3.941 9.853 1.00 88.69 126 LEU A O 1
ATOM 1014 N N . TYR A 1 127 ? -2.630 5.521 8.257 1.00 89.88 127 TYR A N 1
ATOM 1015 C CA . TYR A 1 127 ? -3.759 6.309 8.743 1.00 89.88 127 TYR A CA 1
ATOM 1016 C C . TYR A 1 127 ? -5.040 5.474 8.817 1.00 89.88 127 TYR A C 1
ATOM 1018 O O . TYR A 1 127 ? -5.732 5.494 9.832 1.00 89.88 127 TYR A O 1
ATOM 1026 N N . TRP A 1 128 ? -5.346 4.700 7.773 1.00 92.44 128 TRP A N 1
ATOM 1027 C CA . TRP A 1 128 ? -6.511 3.819 7.788 1.00 92.44 128 TRP A CA 1
ATOM 1028 C C . TRP A 1 128 ? -6.403 2.723 8.820 1.00 92.44 128 TRP A C 1
ATOM 1030 O O . TRP A 1 128 ? -7.385 2.472 9.501 1.00 92.44 128 TRP A O 1
ATOM 1040 N N . LYS A 1 129 ? -5.230 2.113 8.986 1.00 92.38 129 LYS A N 1
ATOM 1041 C CA . LYS A 1 129 ? -5.040 1.099 10.017 1.00 92.38 129 LYS A CA 1
ATOM 1042 C C . LYS A 1 129 ? -5.334 1.655 11.410 1.00 92.38 129 LYS A C 1
ATOM 1044 O O . LYS A 1 129 ? -6.136 1.063 12.120 1.00 92.38 129 LYS A O 1
ATOM 1049 N N . VAL A 1 130 ? -4.751 2.803 11.761 1.00 92.88 130 VAL A N 1
ATOM 1050 C CA . VAL A 1 130 ? -4.988 3.461 13.059 1.00 92.88 130 VAL A CA 1
ATOM 1051 C C . VAL A 1 130 ? -6.462 3.827 13.223 1.00 92.88 130 VAL A C 1
ATOM 1053 O O . VAL A 1 130 ? -7.051 3.581 14.268 1.00 92.88 130 VAL A O 1
ATOM 1056 N N . LYS A 1 131 ? -7.085 4.373 12.172 1.00 94.25 131 LYS A N 1
ATOM 1057 C CA . LYS A 1 131 ? -8.502 4.743 12.200 1.00 94.25 131 LYS A CA 1
ATOM 1058 C C . LYS A 1 131 ? -9.414 3.534 12.404 1.00 94.25 131 LYS A C 1
ATOM 1060 O O . LYS A 1 131 ? -10.347 3.612 13.189 1.00 94.25 131 LYS A O 1
ATOM 1065 N N . VAL A 1 132 ? -9.153 2.444 11.687 1.00 94.06 132 VAL A N 1
ATOM 1066 C CA . VAL A 1 132 ? -9.918 1.198 11.789 1.00 94.06 132 VAL A CA 1
ATOM 1067 C C . VAL A 1 132 ? -9.737 0.584 13.174 1.00 94.06 132 VAL A C 1
ATOM 1069 O O . VAL A 1 132 ? -10.731 0.239 13.795 1.00 94.06 132 VAL A O 1
ATOM 1072 N N . GLN A 1 133 ? -8.506 0.516 13.694 1.00 93.12 133 GLN A N 1
ATOM 1073 C CA . GLN A 1 133 ? -8.245 0.023 15.052 1.00 93.12 133 GLN A CA 1
ATOM 1074 C C . GLN A 1 133 ? -9.031 0.800 16.103 1.00 93.12 133 GLN A C 1
ATOM 1076 O O . GLN A 1 133 ? -9.765 0.187 16.865 1.00 93.12 133 GLN A O 1
ATOM 1081 N N . LYS A 1 134 ? -8.964 2.135 16.058 1.00 94.62 134 LYS A N 1
ATOM 1082 C CA . LYS A 1 134 ? -9.705 2.991 16.984 1.00 94.62 134 LYS A CA 1
ATOM 1083 C C . LYS A 1 134 ? -11.214 2.731 16.944 1.00 94.62 134 LYS A C 1
ATOM 1085 O O . LYS A 1 134 ? -11.852 2.636 17.980 1.00 94.62 134 LYS A O 1
ATOM 1090 N N . LEU A 1 135 ? -11.789 2.591 15.750 1.00 93.44 135 LEU A N 1
ATOM 1091 C CA . LEU A 1 135 ? -13.223 2.320 15.613 1.00 93.44 135 LEU A CA 1
ATOM 1092 C C . LEU A 1 135 ? -13.614 0.932 16.134 1.00 93.44 135 LEU A C 1
ATOM 1094 O O . LEU A 1 135 ? -14.699 0.777 16.681 1.00 93.44 135 LEU A O 1
ATOM 1098 N N . TYR A 1 136 ? -12.747 -0.072 15.985 1.00 92.88 136 TYR A N 1
ATOM 1099 C CA . TYR A 1 136 ? -12.974 -1.387 16.589 1.00 92.88 136 TYR A CA 1
ATOM 1100 C C . TYR A 1 136 ? -12.823 -1.371 18.113 1.00 92.88 136 TYR A C 1
ATOM 1102 O O . TYR A 1 136 ? -13.543 -2.105 18.780 1.00 92.88 136 TYR A O 1
ATOM 1110 N N . GLU A 1 137 ? -11.922 -0.552 18.661 1.00 92.50 137 GLU A N 1
ATOM 1111 C CA . GLU A 1 137 ? -11.799 -0.326 20.108 1.00 92.50 137 GLU A CA 1
ATOM 1112 C C . GLU A 1 137 ? -13.080 0.317 20.659 1.00 92.50 137 GLU A C 1
ATOM 1114 O O . GLU A 1 137 ? -13.701 -0.243 21.556 1.00 92.50 137 GLU A O 1
ATOM 1119 N N . GLU A 1 138 ? -13.556 1.401 20.034 1.00 91.62 138 GLU A N 1
ATOM 1120 C CA . GLU A 1 138 ? -14.822 2.068 20.385 1.00 91.62 138 GLU A CA 1
ATOM 1121 C C . GLU A 1 138 ? -16.028 1.108 20.292 1.00 91.62 138 GLU A C 1
ATOM 1123 O O . GLU A 1 138 ? -16.915 1.121 21.145 1.00 91.62 138 GLU A O 1
ATOM 1128 N N . LEU A 1 139 ? -16.058 0.237 19.277 1.00 88.62 139 LEU A N 1
ATOM 1129 C CA . LEU A 1 139 ? -17.108 -0.773 19.114 1.00 88.62 139 LEU A CA 1
ATOM 1130 C C . LEU A 1 139 ? -17.000 -1.917 20.137 1.00 88.62 139 LEU A C 1
ATOM 1132 O O . LEU A 1 139 ? -18.014 -2.506 20.497 1.00 88.62 139 LEU A O 1
ATOM 1136 N N . GLY A 1 140 ? -15.791 -2.238 20.600 1.00 85.19 140 GLY A N 1
ATOM 1137 C CA . GLY A 1 140 ? -15.552 -3.231 21.648 1.00 85.19 140 GLY A CA 1
ATOM 1138 C C . GLY A 1 140 ? -15.921 -2.732 23.047 1.00 85.19 140 GLY A C 1
ATOM 1139 O O . GLY A 1 140 ? -16.361 -3.525 23.875 1.00 85.19 140 GLY A O 1
ATOM 1140 N N . GLU A 1 141 ? -15.781 -1.429 23.296 1.00 83.75 141 GLU A N 1
ATOM 1141 C CA . GLU A 1 141 ? -16.192 -0.764 24.542 1.00 83.75 141 GLU A CA 1
ATOM 1142 C C . GLU A 1 141 ? -17.707 -0.550 24.639 1.00 83.75 141 GLU A C 1
ATOM 1144 O O . GLU A 1 141 ? -18.244 -0.411 25.740 1.00 83.75 141 GLU A O 1
ATOM 1149 N N . MET A 1 142 ? -18.423 -0.561 23.507 1.00 70.94 142 MET A N 1
ATOM 1150 C CA . MET A 1 142 ? -19.877 -0.682 23.511 1.00 70.94 142 MET A CA 1
ATOM 1151 C C . MET A 1 142 ? -20.259 -2.069 24.033 1.00 70.94 142 MET A C 1
ATOM 1153 O O . MET A 1 142 ? -20.448 -3.016 23.269 1.00 70.94 142 MET A O 1
ATOM 1157 N N . GLU A 1 143 ? -20.413 -2.189 25.354 1.00 55.75 143 GLU A N 1
ATOM 1158 C CA . GLU A 1 143 ? -21.104 -3.322 25.950 1.00 55.75 143 GLU A CA 1
ATOM 1159 C C . GLU A 1 143 ? -22.440 -3.478 25.228 1.00 55.75 143 GLU A C 1
ATOM 1161 O O . GLU A 1 143 ? -23.304 -2.594 25.257 1.00 55.75 143 GLU 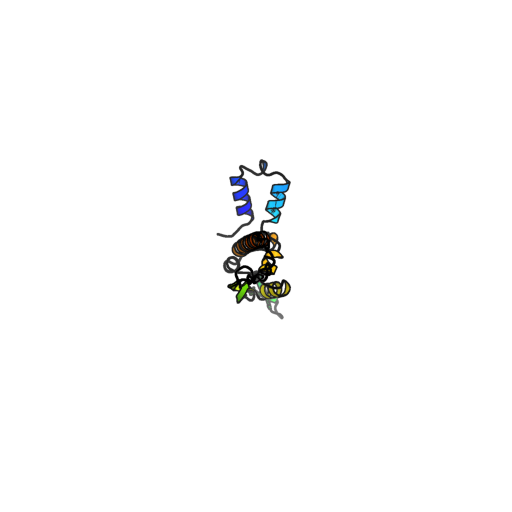A O 1
ATOM 1166 N N . VAL A 1 144 ? -22.607 -4.615 24.552 1.00 58.62 144 VAL A N 1
ATOM 1167 C CA . VAL A 1 144 ? -23.887 -5.003 23.979 1.00 58.62 144 VAL A CA 1
ATOM 1168 C C . VAL A 1 144 ? -24.783 -5.293 25.170 1.00 58.62 144 VAL A C 1
ATOM 1170 O O . VAL A 1 144 ? -24.875 -6.423 25.647 1.00 58.62 144 VAL A O 1
ATOM 1173 N N . GLY A 1 145 ? -25.400 -4.239 25.699 1.00 44.00 145 GLY A N 1
ATOM 1174 C CA . GLY A 1 145 ? -26.426 -4.320 26.709 1.00 44.00 145 GLY A CA 1
ATOM 1175 C C . GLY A 1 145 ? -27.532 -5.165 26.116 1.00 44.00 145 GLY A C 1
ATOM 1176 O O . GLY A 1 145 ? -28.402 -4.661 25.406 1.00 44.00 145 GLY A O 1
ATOM 1177 N N . PHE A 1 146 ? -27.485 -6.472 26.378 1.00 45.03 146 PHE A N 1
ATOM 1178 C CA . PHE A 1 146 ? -28.590 -7.375 26.152 1.00 45.03 146 PHE A CA 1
ATOM 1179 C C . PHE A 1 146 ? -29.661 -6.899 27.120 1.00 45.03 146 PHE A C 1
ATOM 1181 O O . PHE A 1 146 ? -29.773 -7.380 28.249 1.00 45.03 146 PHE A O 1
ATOM 1188 N N . SER A 1 147 ? -30.402 -5.872 26.709 1.00 44.44 147 SER A N 1
ATOM 1189 C CA . SER A 1 147 ? -31.590 -5.411 27.388 1.00 44.44 147 SER A CA 1
ATOM 1190 C C . SER A 1 147 ? -32.526 -6.602 27.320 1.00 44.44 147 SER A C 1
ATOM 1192 O O . SER A 1 147 ? -33.213 -6.824 26.322 1.00 44.44 147 SER A O 1
ATOM 1194 N N . ARG A 1 148 ? -32.443 -7.473 28.337 1.00 41.91 148 ARG A N 1
ATOM 1195 C CA . ARG A 1 148 ? -33.347 -8.597 28.532 1.00 41.91 148 ARG A CA 1
ATOM 1196 C C . ARG A 1 148 ? -34.712 -7.954 28.483 1.00 41.91 148 ARG A C 1
ATOM 1198 O O . ARG A 1 148 ? -35.080 -7.259 29.427 1.00 41.91 148 ARG A O 1
ATOM 1205 N N . ARG A 1 149 ? -35.409 -8.125 27.359 1.00 46.75 149 ARG A N 1
ATOM 1206 C CA . ARG A 1 149 ? -36.750 -7.609 27.108 1.00 46.75 149 ARG A CA 1
ATOM 1207 C C . ARG A 1 149 ? -37.587 -8.041 28.305 1.00 46.75 149 ARG A C 1
ATOM 1209 O O . ARG A 1 149 ? -38.002 -9.197 28.364 1.00 46.75 149 ARG A O 1
ATOM 1216 N N . ARG A 1 150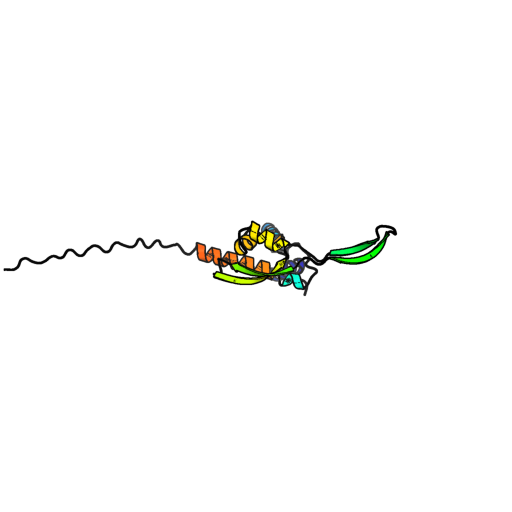 ? -37.738 -7.174 29.316 1.00 41.28 150 ARG A N 1
ATOM 1217 C CA . ARG A 1 150 ? -38.504 -7.508 30.517 1.00 41.28 150 ARG A CA 1
ATOM 1218 C C . ARG A 1 150 ? -39.898 -7.800 29.994 1.00 41.28 150 ARG A C 1
ATOM 1220 O O . ARG A 1 150 ? -40.560 -6.901 29.477 1.00 41.28 150 ARG A O 1
ATOM 1227 N N . ARG A 1 151 ? -40.306 -9.075 30.032 1.00 43.00 151 ARG A N 1
ATOM 1228 C CA . ARG A 1 151 ? -41.692 -9.467 29.780 1.00 43.00 151 ARG A CA 1
ATOM 1229 C C . ARG A 1 151 ? -42.520 -8.586 30.706 1.00 43.00 151 ARG A C 1
ATOM 1231 O O . ARG A 1 151 ? -42.397 -8.721 31.919 1.00 43.00 151 ARG A O 1
ATOM 1238 N N . LYS A 1 152 ? -43.274 -7.633 30.146 1.00 43.06 152 LYS A N 1
ATOM 1239 C CA . LYS A 1 152 ? -44.196 -6.818 30.940 1.00 43.06 152 LYS A CA 1
ATOM 1240 C C . LYS A 1 152 ? -45.080 -7.802 31.719 1.00 43.06 152 LYS A C 1
ATOM 1242 O O . LYS A 1 152 ? -45.656 -8.683 31.072 1.00 43.06 152 LYS A O 1
ATOM 1247 N N . PRO A 1 153 ? -45.149 -7.727 33.059 1.00 49.22 153 PRO A N 1
ATOM 1248 C CA . PRO A 1 153 ? -46.081 -8.560 33.800 1.00 49.22 153 PRO A CA 1
ATOM 1249 C C . PRO A 1 153 ? -47.488 -8.246 33.285 1.00 49.22 153 PRO A C 1
ATOM 1251 O O . PRO A 1 153 ? -47.844 -7.081 33.096 1.00 49.22 153 PRO A O 1
ATOM 1254 N N . ARG A 1 154 ? -48.253 -9.293 32.960 1.00 49.69 154 ARG A N 1
ATOM 1255 C CA . ARG A 1 154 ? -49.661 -9.149 32.582 1.00 49.69 154 ARG A CA 1
ATOM 1256 C C . ARG A 1 154 ? -50.362 -8.526 33.790 1.00 49.69 154 ARG A C 1
ATOM 1258 O O . ARG A 1 154 ? -50.338 -9.138 34.851 1.00 49.69 154 ARG A O 1
ATOM 1265 N N . LEU A 1 155 ? -50.918 -7.320 33.643 1.00 53.72 155 LEU A N 1
ATOM 1266 C CA . LEU A 1 155 ? -51.755 -6.714 34.680 1.00 53.72 155 LEU A CA 1
ATOM 1267 C C . LEU A 1 155 ? -52.852 -7.721 35.056 1.00 53.72 155 LEU A C 1
ATOM 1269 O O . LEU A 1 155 ? -53.647 -8.101 34.191 1.00 53.72 155 LEU A O 1
ATOM 1273 N N . SER A 1 156 ? -52.886 -8.152 36.317 1.00 57.72 156 SER A N 1
ATOM 1274 C CA . SER A 1 156 ? -54.053 -8.819 36.886 1.00 57.72 156 SER A CA 1
ATOM 1275 C C . SER A 1 156 ? -55.209 -7.823 36.855 1.00 57.72 156 SER A C 1
ATOM 1277 O O . SER A 1 156 ? -55.114 -6.710 37.372 1.00 57.72 156 SER A O 1
ATOM 1279 N N . ARG A 1 157 ? -56.287 -8.182 36.155 1.00 54.59 157 ARG A N 1
ATOM 1280 C CA . ARG A 1 157 ? -57.542 -7.435 36.217 1.00 54.59 157 ARG A CA 1
ATOM 1281 C C . ARG A 1 157 ? -58.247 -7.853 37.497 1.00 54.59 157 ARG A C 1
ATOM 1283 O O . ARG A 1 157 ? -58.988 -8.829 37.490 1.00 54.59 157 ARG A O 1
ATOM 1290 N N . ASP A 1 158 ? -58.016 -7.112 38.569 1.00 56.97 158 ASP A N 1
ATOM 1291 C CA . ASP A 1 158 ? -58.834 -7.213 39.772 1.00 56.97 158 ASP A CA 1
ATOM 1292 C C . ASP A 1 158 ? -60.153 -6.472 39.511 1.00 56.97 158 ASP A C 1
ATOM 1294 O O . ASP A 1 158 ? -60.265 -5.259 39.705 1.00 56.97 158 ASP A O 1
ATOM 1298 N N . SER A 1 159 ? -61.161 -7.188 39.005 1.00 52.59 159 SER A N 1
ATOM 1299 C CA . SER A 1 159 ? -62.541 -6.701 39.003 1.00 52.59 159 SER A CA 1
ATOM 1300 C C . SER A 1 159 ? -63.171 -7.019 40.353 1.00 52.59 159 SER A C 1
ATOM 1302 O O . SER A 1 159 ? -63.545 -8.155 40.638 1.00 52.59 159 SER A O 1
ATOM 1304 N N . LYS A 1 160 ? -63.240 -5.971 41.171 1.00 52.75 160 LYS A N 1
ATOM 1305 C CA . LYS A 1 160 ? -63.962 -5.869 42.437 1.00 52.75 160 LYS A CA 1
ATOM 1306 C C . LYS A 1 160 ? -65.361 -6.485 42.331 1.00 52.75 160 LYS A C 1
ATOM 1308 O O . LYS A 1 160 ? -66.156 -6.080 41.489 1.00 52.75 160 LYS A O 1
ATOM 1313 N N . THR A 1 161 ? -65.655 -7.405 43.241 1.00 53.84 161 THR A N 1
ATOM 1314 C CA . THR A 1 161 ? -67.009 -7.735 43.688 1.00 53.84 161 THR A CA 1
ATOM 1315 C C . THR A 1 161 ? -67.639 -6.493 44.312 1.00 53.84 161 THR A C 1
ATOM 1317 O O . THR A 1 161 ? -67.174 -6.052 45.363 1.00 53.84 161 THR A O 1
ATOM 1320 N N . LEU A 1 162 ? -68.672 -5.932 43.686 1.00 50.44 162 LEU A N 1
ATOM 1321 C CA . LEU A 1 162 ? -69.609 -5.018 44.334 1.00 50.44 162 LEU A CA 1
ATOM 1322 C C . LEU A 1 162 ? -71.020 -5.262 43.782 1.00 50.44 162 LEU A C 1
ATOM 1324 O O . LEU A 1 162 ? -71.251 -5.061 42.590 1.00 50.44 162 LEU A O 1
ATOM 1328 N N . ASN A 1 163 ? -71.893 -5.609 44.734 1.00 44.12 163 ASN A N 1
ATOM 1329 C CA . ASN A 1 163 ? -73.357 -5.726 44.731 1.00 44.12 163 ASN A CA 1
ATOM 1330 C C . ASN A 1 163 ? -73.971 -6.992 44.130 1.00 44.12 163 ASN A C 1
ATOM 1332 O O . ASN A 1 163 ? -73.961 -7.151 42.892 1.00 44.12 163 ASN A O 1
#

InterPro domains:
  IPR026569 Large ribosomal subunit protein bL28 [PF00830] (46-105)
  IPR026569 Large ribosomal subunit protein bL28 [PTHR13528] (1-149)
  IPR034704 Large ribosomal subunit protein bL28/bL31-like superfamily [SSF143800] (44-120)
  IPR037147 Large ribosomal subunit protein bL28 superfamily [G3DSA:2.30.170.40] (48-119)

pLDDT: mean 82.67, std 15.93, range [41.28, 97.31]